Protein AF-A0A226MHJ6-F1 (afdb_monomer_lite)

Organism: Callipepla squamata (NCBI:txid9009)

InterPro domains:
  IPR007797 AF4/FMR2 family [PTHR10528] (10-175)
  IPR043640 AF4/FMR2, C-terminal homology domain [PF18876] (10-175)

Foldseek 3Di:
DCPVLVVLVVLLVLLLVLLVLLLVLVVLLVVCVVVLVVLVVVLVVVVVVLVVVLPDPDPDPDDDDDDDDDDDDDDDDDDDDDDDDPPPDPPPPPDSDRDDPPVNVVSVVSSCVSVVSNVSSVVSNVVSVVSCVVVVVLVVVLCVVLNDDDSPPDDVVSSVVSSVVSVVVSVVVVD

Radius of gyration: 32.66 Å; chains: 1; bounding box: 92×48×74 Å

Secondary structure (DSSP, 8-state):
-HHHHHHHHHHHHHHHHHHHHHHHHHHHHHHHHHHHHHHHHHHHHHHHHHHHHHS----------------------------------------------HHHHHHHHHHHHHHHHHHHHHHHHHHHHHHHHHTHHHHHHHHHHH----TTT--HHHHHHHHHHHHHHHHHHT-

Structure (mmCIF, N/CA/C/O backbone):
data_AF-A0A226MHJ6-F1
#
_entry.id   AF-A0A226MHJ6-F1
#
loop_
_atom_site.group_PDB
_atom_site.id
_atom_site.type_symbol
_atom_site.label_atom_id
_atom_site.label_alt_id
_atom_site.label_comp_id
_atom_site.label_asym_id
_atom_site.label_entity_id
_atom_site.label_seq_id
_atom_site.pdbx_PDB_ins_code
_atom_site.Cartn_x
_atom_site.Cartn_y
_atom_site.Cartn_z
_atom_site.occupancy
_atom_site.B_iso_or_equiv
_atom_site.auth_seq_id
_atom_site.auth_comp_id
_atom_site.auth_asym_id
_atom_site.auth_atom_id
_atom_site.pdbx_PDB_model_num
ATOM 1 N N . MET A 1 1 ? -18.682 16.551 24.717 1.00 47.00 1 MET A N 1
ATOM 2 C CA . MET A 1 1 ? -18.215 15.198 24.341 1.00 47.00 1 MET A CA 1
ATOM 3 C C . MET A 1 1 ? -18.204 14.928 22.821 1.00 47.00 1 MET A C 1
ATOM 5 O O . MET A 1 1 ? -17.715 13.886 22.433 1.00 47.00 1 MET A O 1
ATOM 9 N N . ASN A 1 2 ? -18.612 15.858 21.935 1.00 52.06 2 ASN A N 1
ATOM 10 C CA . ASN A 1 2 ? -18.753 15.580 20.485 1.00 52.06 2 ASN A CA 1
ATOM 11 C C . ASN A 1 2 ? -17.492 15.758 19.605 1.00 52.06 2 ASN A C 1
ATOM 13 O O . ASN A 1 2 ? -17.498 15.369 18.437 1.00 52.06 2 ASN A O 1
ATOM 17 N N . TRP A 1 3 ? -16.406 16.337 20.125 1.00 50.94 3 TRP A N 1
ATOM 18 C CA . TRP A 1 3 ? -15.202 16.614 19.322 1.00 50.94 3 TRP A CA 1
ATOM 19 C C . TRP A 1 3 ? -14.410 15.346 18.976 1.00 50.94 3 TRP A C 1
ATOM 21 O O . TRP A 1 3 ? -13.927 15.210 17.855 1.00 50.94 3 TRP A O 1
ATOM 31 N N . THR A 1 4 ? -14.341 14.388 19.901 1.00 61.69 4 THR A N 1
ATOM 32 C CA . THR A 1 4 ? -13.676 13.091 19.698 1.00 61.69 4 THR A CA 1
ATOM 33 C C . THR A 1 4 ? -14.435 12.220 18.703 1.00 61.69 4 THR A C 1
ATOM 35 O O . THR A 1 4 ? -13.833 11.646 17.804 1.00 61.69 4 THR A O 1
ATOM 38 N N . LEU A 1 5 ? -15.766 12.199 18.787 1.00 66.56 5 LEU A N 1
ATOM 39 C CA . LEU A 1 5 ? -16.617 11.426 17.887 1.00 66.56 5 LEU A CA 1
ATOM 40 C C . LEU A 1 5 ? -16.479 11.887 16.428 1.00 66.56 5 LEU A C 1
ATOM 42 O O . LEU A 1 5 ? -16.282 11.080 15.520 1.00 66.56 5 LEU A O 1
ATOM 46 N N . THR A 1 6 ? -16.525 13.204 16.211 1.00 71.12 6 THR A N 1
ATOM 47 C CA . THR A 1 6 ? -16.348 13.789 14.877 1.00 71.12 6 THR A CA 1
ATOM 48 C C . THR A 1 6 ? -14.940 13.495 14.342 1.00 71.12 6 THR A C 1
ATOM 50 O O . THR A 1 6 ? -14.795 13.098 13.188 1.00 71.12 6 THR A O 1
ATOM 53 N N . GLY A 1 7 ? -13.913 13.595 15.196 1.00 75.56 7 GLY A N 1
ATOM 54 C CA . GLY A 1 7 ? -12.531 13.232 14.861 1.00 75.56 7 GLY A CA 1
ATOM 55 C C . GLY A 1 7 ? -12.369 11.762 14.458 1.00 75.56 7 GLY A C 1
ATOM 56 O O . GLY A 1 7 ? -11.726 11.471 13.451 1.00 75.56 7 GLY A O 1
ATOM 57 N N . ASN A 1 8 ? -13.027 10.843 15.166 1.00 74.12 8 ASN A N 1
ATOM 58 C CA . ASN A 1 8 ? -12.953 9.408 14.885 1.00 74.12 8 ASN A CA 1
ATOM 59 C C . ASN A 1 8 ? -13.635 9.045 13.560 1.00 74.12 8 ASN A C 1
ATOM 61 O O . ASN A 1 8 ? -13.122 8.219 12.804 1.00 74.12 8 ASN A O 1
ATOM 65 N N . VAL A 1 9 ? -14.745 9.710 13.218 1.00 79.81 9 VAL A N 1
ATOM 66 C CA . VAL A 1 9 ? -15.396 9.543 11.907 1.00 79.81 9 VAL A CA 1
ATOM 67 C C . VAL A 1 9 ? -14.468 9.978 10.771 1.00 79.81 9 VAL A C 1
ATOM 69 O O . VAL A 1 9 ? -14.295 9.235 9.801 1.00 79.81 9 VAL A O 1
ATOM 72 N N . PHE A 1 10 ? -13.824 11.143 10.895 1.00 84.88 10 PHE A N 1
ATOM 73 C CA . PHE A 1 10 ? -12.848 11.605 9.905 1.00 84.88 10 PHE A CA 1
ATOM 74 C C . PHE A 1 10 ? -11.628 10.682 9.816 1.00 84.88 10 PHE A C 1
ATOM 76 O O . PHE A 1 10 ? -11.166 10.408 8.706 1.00 84.88 10 PHE A O 1
ATOM 83 N N . ALA A 1 11 ? -11.143 10.155 10.943 1.00 83.81 11 ALA A N 1
ATOM 84 C CA . ALA A 1 11 ? -10.013 9.231 10.975 1.00 83.81 11 ALA A CA 1
ATOM 85 C C . ALA A 1 11 ? -10.333 7.915 10.253 1.00 83.81 11 ALA A C 1
ATOM 87 O O . ALA A 1 11 ? -9.545 7.471 9.422 1.00 83.81 11 ALA A O 1
ATOM 88 N N . VAL A 1 12 ? -11.510 7.319 10.481 1.00 83.00 12 VAL A N 1
ATOM 89 C CA . VAL A 1 12 ? -11.916 6.080 9.793 1.00 83.00 12 VAL A CA 1
ATOM 90 C C . VAL A 1 12 ? -12.063 6.296 8.291 1.00 83.00 12 VAL A C 1
ATOM 92 O O . VAL A 1 12 ? -11.551 5.499 7.506 1.00 83.00 12 VAL A O 1
ATOM 95 N N . LEU A 1 13 ? -12.715 7.383 7.868 1.00 85.31 13 LEU A N 1
ATOM 96 C CA . LEU A 1 13 ? -12.855 7.701 6.443 1.00 85.31 13 LEU A CA 1
ATOM 97 C C . LEU A 1 13 ? -11.496 7.948 5.776 1.00 85.31 13 LEU A C 1
ATOM 99 O O . LEU A 1 13 ? -11.241 7.429 4.687 1.00 85.31 13 LEU A O 1
ATOM 103 N N . SER A 1 14 ? -10.612 8.692 6.442 1.00 88.88 14 SER A N 1
ATOM 104 C CA . SER A 1 14 ? -9.266 8.983 5.941 1.00 88.88 14 SER A CA 1
ATOM 105 C C . SER A 1 14 ? -8.418 7.717 5.859 1.00 88.88 14 SER A C 1
ATOM 107 O O . SER A 1 14 ? -7.835 7.451 4.810 1.00 88.88 14 SER A O 1
ATOM 109 N N . LEU A 1 15 ? -8.424 6.880 6.904 1.00 87.06 15 LEU A N 1
ATOM 110 C CA . LEU A 1 15 ? -7.710 5.604 6.919 1.00 87.06 15 LEU A CA 1
ATOM 111 C C . LEU A 1 15 ? -8.149 4.738 5.741 1.00 87.06 15 LEU A C 1
ATOM 113 O O . LEU A 1 15 ? -7.321 4.229 4.991 1.00 87.06 15 LEU A O 1
ATOM 117 N N . VAL A 1 16 ? -9.456 4.587 5.551 1.00 84.56 16 VAL A N 1
ATOM 118 C CA . VAL A 1 16 ? -10.006 3.748 4.486 1.00 84.56 16 VAL A CA 1
ATOM 119 C C . VAL A 1 16 ? -9.657 4.290 3.109 1.00 84.56 16 VAL A C 1
ATOM 121 O O . VAL A 1 16 ? -9.297 3.508 2.230 1.00 84.56 16 VAL A O 1
ATOM 124 N N . SER A 1 17 ? -9.723 5.608 2.912 1.00 88.44 17 SER A N 1
ATOM 125 C CA . SER A 1 17 ? -9.307 6.242 1.660 1.00 88.44 17 SER A CA 1
ATOM 126 C C . SER A 1 17 ? -7.835 5.953 1.353 1.00 88.44 17 SER A C 1
ATOM 128 O O . SER A 1 17 ? -7.519 5.464 0.266 1.00 88.44 17 SER A O 1
ATOM 130 N N . LEU A 1 18 ? -6.948 6.138 2.338 1.00 90.19 18 LEU A N 1
ATOM 131 C CA . LEU A 1 18 ? -5.517 5.865 2.197 1.00 90.19 18 LEU A CA 1
ATOM 132 C C . LEU A 1 18 ? -5.259 4.378 1.901 1.00 90.19 18 LEU A C 1
ATOM 134 O O . LEU A 1 18 ? -4.571 4.037 0.939 1.00 90.19 18 LEU A O 1
ATOM 138 N N . ARG A 1 19 ? -5.877 3.459 2.653 1.00 86.00 19 ARG A N 1
ATOM 139 C CA . ARG A 1 19 ? -5.749 2.010 2.410 1.00 86.00 19 ARG A CA 1
ATOM 140 C C . ARG A 1 19 ? -6.283 1.619 1.023 1.00 86.00 19 ARG A C 1
ATOM 142 O O . ARG A 1 19 ? -5.649 0.813 0.342 1.00 86.00 19 ARG A O 1
ATOM 149 N N . CYS A 1 20 ? -7.392 2.210 0.566 1.00 86.06 20 CYS A N 1
ATOM 150 C CA . CYS A 1 20 ? -7.929 2.015 -0.787 1.00 86.06 20 CYS A CA 1
ATOM 151 C C . CYS A 1 20 ? -6.921 2.457 -1.853 1.00 86.06 20 CYS A C 1
ATOM 153 O O . CYS A 1 20 ? -6.586 1.678 -2.746 1.00 86.06 20 CYS A O 1
ATOM 155 N N . GLN A 1 21 ? -6.426 3.693 -1.754 1.00 89.69 21 GLN A N 1
ATOM 156 C CA . GLN A 1 21 ? -5.464 4.259 -2.700 1.00 89.69 21 GLN A CA 1
ATOM 157 C C . GLN A 1 21 ? -4.185 3.420 -2.760 1.00 89.69 21 GLN A C 1
ATOM 159 O O . GLN A 1 21 ? -3.742 3.041 -3.843 1.00 89.69 21 GLN A O 1
ATOM 164 N N . SER A 1 22 ? -3.634 3.061 -1.601 1.00 89.75 22 SER A N 1
ATOM 165 C CA . SER A 1 22 ? -2.432 2.238 -1.489 1.00 89.75 22 SER A CA 1
ATOM 166 C C . SER A 1 22 ? -2.594 0.868 -2.164 1.00 89.75 22 SER A C 1
ATOM 168 O O . SER A 1 22 ? -1.768 0.473 -2.994 1.00 89.75 22 SER A O 1
ATOM 170 N N . LEU A 1 23 ? -3.698 0.160 -1.894 1.00 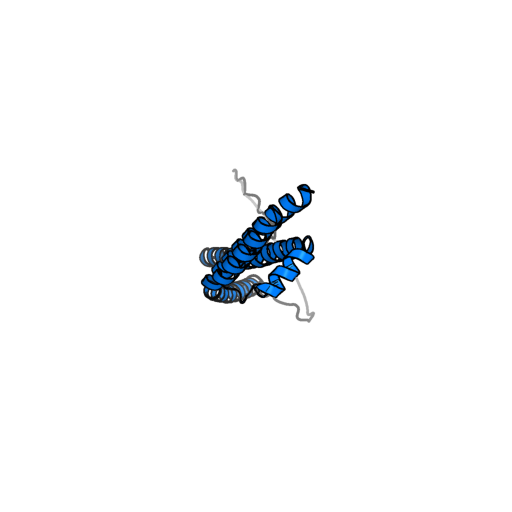86.12 23 LEU A N 1
ATOM 171 C CA . LEU A 1 23 ? -3.969 -1.130 -2.530 1.00 86.12 23 LEU A CA 1
ATOM 172 C C . LEU A 1 23 ? -4.178 -0.996 -4.043 1.00 86.12 23 LEU A C 1
ATOM 174 O O . LEU A 1 23 ? -3.712 -1.856 -4.790 1.00 86.12 23 LEU A O 1
ATOM 178 N N . LEU A 1 24 ? -4.833 0.069 -4.516 1.00 87.88 24 LEU A N 1
ATOM 179 C CA . LEU A 1 24 ? -5.000 0.328 -5.949 1.00 87.88 24 LEU A CA 1
ATOM 180 C C . LEU A 1 24 ? -3.649 0.526 -6.643 1.00 87.88 24 LEU A C 1
ATOM 182 O O . LEU A 1 24 ? -3.386 -0.129 -7.655 1.00 87.88 24 LEU A O 1
ATOM 186 N N . TYR A 1 25 ? -2.765 1.348 -6.073 1.00 88.00 25 TYR A N 1
ATOM 187 C CA . TYR A 1 25 ? -1.411 1.545 -6.594 1.00 88.00 25 TYR A CA 1
ATOM 188 C C . TYR A 1 25 ? -0.592 0.249 -6.583 1.00 88.00 25 TYR A C 1
ATOM 190 O O . TYR A 1 25 ? 0.088 -0.066 -7.565 1.00 88.00 25 TYR A O 1
ATOM 198 N N . LEU A 1 26 ? -0.720 -0.569 -5.535 1.00 86.44 26 LEU A N 1
ATOM 199 C CA . LEU A 1 26 ? -0.068 -1.876 -5.478 1.00 86.44 26 LEU A CA 1
ATOM 200 C C . LEU A 1 26 ? -0.590 -2.827 -6.568 1.00 86.44 26 LEU A C 1
ATOM 202 O O . LEU A 1 26 ? 0.187 -3.582 -7.156 1.00 86.44 26 LEU A O 1
ATOM 206 N N . ARG A 1 27 ? -1.895 -2.808 -6.867 1.00 86.19 27 ARG A N 1
ATOM 207 C CA . ARG A 1 27 ? -2.491 -3.623 -7.942 1.00 86.19 27 ARG A CA 1
ATOM 208 C C . ARG A 1 27 ? -2.051 -3.136 -9.322 1.00 86.19 27 ARG A C 1
ATOM 210 O O . ARG A 1 27 ? -1.664 -3.966 -10.143 1.00 86.19 27 ARG A O 1
ATOM 217 N N . LEU A 1 28 ? -2.019 -1.822 -9.547 1.00 86.62 28 LEU A N 1
ATOM 218 C CA . LEU A 1 28 ? -1.450 -1.195 -10.748 1.00 86.62 28 LEU A CA 1
ATOM 219 C C . LEU A 1 28 ? 0.002 -1.631 -10.973 1.00 86.62 28 LEU A C 1
ATOM 221 O O . LEU A 1 28 ? 0.364 -2.037 -12.081 1.00 86.62 28 LEU A O 1
ATOM 225 N N . PHE A 1 29 ? 0.813 -1.625 -9.912 1.00 87.06 29 PHE A N 1
ATOM 226 C CA . PHE A 1 29 ? 2.174 -2.145 -9.955 1.00 87.06 29 PHE A CA 1
ATOM 227 C C . PHE A 1 29 ? 2.199 -3.637 -10.302 1.00 87.06 29 PHE A C 1
ATOM 229 O O . PHE A 1 29 ? 2.891 -4.024 -11.239 1.00 87.06 29 PHE A O 1
ATOM 236 N N . LYS A 1 30 ? 1.425 -4.485 -9.607 1.00 85.12 30 LYS A N 1
ATOM 237 C CA . LYS A 1 30 ? 1.392 -5.941 -9.848 1.00 85.12 30 LYS A CA 1
ATOM 238 C C . LYS A 1 30 ? 1.027 -6.293 -11.296 1.00 85.12 30 LYS A C 1
ATOM 240 O O . LYS A 1 30 ? 1.642 -7.199 -11.848 1.00 85.12 30 LYS A O 1
ATOM 245 N N . LEU A 1 31 ? 0.103 -5.557 -11.920 1.00 87.69 31 LEU A N 1
ATOM 246 C CA . LEU A 1 31 ? -0.284 -5.751 -13.325 1.00 87.69 31 LEU A CA 1
ATOM 247 C C . LEU A 1 31 ? 0.855 -5.440 -14.307 1.00 87.69 31 LEU A C 1
ATOM 249 O O . LEU A 1 31 ? 1.008 -6.127 -15.312 1.00 87.69 31 LEU A O 1
ATOM 253 N N . LYS A 1 32 ? 1.668 -4.414 -14.025 1.00 86.31 32 LYS A N 1
ATOM 254 C CA . LYS A 1 32 ? 2.764 -3.983 -14.912 1.00 86.31 32 LYS A CA 1
ATOM 255 C C . LYS A 1 32 ? 4.150 -4.487 -14.488 1.00 86.31 32 LYS A C 1
ATOM 257 O O . LYS A 1 32 ? 5.118 -4.281 -15.223 1.00 86.31 32 LYS A O 1
ATOM 262 N N . LYS A 1 33 ? 4.258 -5.176 -13.347 1.00 87.19 33 LYS A N 1
ATOM 263 C CA . LYS A 1 33 ? 5.519 -5.641 -12.743 1.00 87.19 33 LYS A CA 1
ATOM 264 C C . LYS A 1 33 ? 6.354 -6.474 -13.708 1.00 87.19 33 LYS A C 1
ATOM 266 O O . LYS A 1 33 ? 7.560 -6.270 -13.801 1.00 87.19 33 LYS A O 1
ATOM 271 N N . GLU A 1 34 ? 5.733 -7.404 -14.431 1.00 85.69 34 GLU A N 1
ATOM 272 C CA . GLU A 1 34 ? 6.471 -8.287 -15.340 1.00 85.69 34 GLU A CA 1
ATOM 273 C C . GLU A 1 34 ? 7.105 -7.510 -16.504 1.00 85.69 34 GLU A C 1
ATOM 275 O O . GLU A 1 34 ? 8.260 -7.744 -16.860 1.00 85.69 34 GLU A O 1
ATOM 280 N N . SER A 1 35 ? 6.385 -6.522 -17.043 1.00 82.56 35 SER A N 1
ATOM 281 C CA . SER A 1 35 ? 6.915 -5.622 -18.074 1.00 82.56 35 SER A CA 1
ATOM 282 C C . SER A 1 35 ? 8.047 -4.751 -17.524 1.00 82.56 35 SER A C 1
ATOM 284 O O . SER A 1 35 ? 9.087 -4.623 -18.163 1.00 82.56 35 SER A O 1
ATOM 286 N N . ALA A 1 36 ? 7.897 -4.221 -16.305 1.00 84.06 36 ALA A N 1
ATOM 287 C CA . ALA A 1 36 ? 8.943 -3.439 -15.648 1.00 84.06 36 ALA A CA 1
ATOM 288 C C . ALA A 1 36 ? 10.222 -4.253 -15.389 1.00 84.06 36 ALA A C 1
ATOM 290 O O . ALA A 1 36 ? 11.316 -3.728 -15.572 1.00 84.06 36 ALA A O 1
ATOM 291 N N . LEU A 1 37 ? 10.117 -5.539 -15.034 1.00 87.38 37 LEU A N 1
ATOM 292 C CA . LEU A 1 37 ? 11.286 -6.415 -14.879 1.00 87.38 37 LEU A CA 1
ATOM 293 C C . LEU A 1 37 ? 12.019 -6.649 -16.206 1.00 87.38 37 LEU A C 1
ATOM 295 O O . LEU A 1 37 ? 13.250 -6.673 -16.225 1.00 87.38 37 LEU A O 1
ATOM 299 N N . LYS A 1 38 ? 11.284 -6.792 -17.316 1.00 87.12 38 LYS A N 1
ATOM 300 C CA . LYS A 1 38 ? 11.877 -6.888 -18.661 1.00 87.12 38 LYS A CA 1
ATOM 301 C C . LYS A 1 38 ? 12.602 -5.589 -19.020 1.00 87.12 38 LYS A C 1
ATOM 303 O O . LYS A 1 38 ? 13.768 -5.640 -19.398 1.00 87.12 38 LYS A O 1
ATOM 308 N N . TYR A 1 39 ? 11.965 -4.436 -18.796 1.00 84.81 39 TYR A N 1
ATOM 309 C CA . TYR A 1 39 ? 12.595 -3.131 -19.016 1.00 84.81 39 TYR A CA 1
ATOM 310 C C . TYR A 1 39 ? 13.825 -2.923 -18.138 1.00 84.81 39 TYR A C 1
ATOM 312 O O . TYR A 1 39 ? 14.840 -2.479 -18.651 1.00 84.81 39 TYR A O 1
ATOM 320 N N . SER A 1 40 ? 13.785 -3.298 -16.857 1.00 85.50 40 SER A N 1
ATOM 321 C CA . SER A 1 40 ? 14.940 -3.209 -15.958 1.00 85.50 40 SER A CA 1
ATOM 322 C C . SER A 1 40 ? 16.150 -3.959 -16.513 1.00 85.50 40 SER A C 1
ATOM 324 O O . SER A 1 40 ? 17.216 -3.363 -16.631 1.00 85.50 40 SER A O 1
ATOM 326 N N . LYS A 1 41 ? 15.983 -5.223 -16.929 1.00 87.44 41 LYS A N 1
ATOM 327 C CA . LYS A 1 41 ? 17.079 -6.024 -17.500 1.00 87.44 41 LYS A CA 1
ATOM 328 C C . LYS A 1 41 ? 17.676 -5.364 -18.741 1.00 87.44 41 LYS A C 1
ATOM 330 O O . LYS A 1 41 ? 18.886 -5.166 -18.804 1.00 87.44 41 LYS A O 1
ATOM 335 N N . THR A 1 42 ? 16.821 -4.972 -19.684 1.00 83.88 42 THR A N 1
ATOM 336 C CA . THR A 1 42 ? 17.236 -4.311 -20.926 1.00 83.88 42 THR A CA 1
ATOM 337 C C . THR A 1 42 ? 17.930 -2.976 -20.641 1.00 83.88 42 THR A C 1
ATOM 339 O O . THR A 1 42 ? 19.009 -2.725 -21.165 1.00 83.88 42 THR A O 1
ATOM 342 N N . LEU A 1 43 ? 17.377 -2.136 -19.763 1.00 85.44 43 LEU A N 1
ATOM 343 C CA . LEU A 1 43 ? 17.969 -0.850 -19.383 1.00 85.44 43 LEU A CA 1
ATOM 344 C C . LEU A 1 43 ? 19.340 -1.021 -18.725 1.00 85.44 43 LEU A C 1
ATOM 346 O O . LEU A 1 43 ? 20.269 -0.303 -19.083 1.00 85.44 43 LEU A O 1
ATOM 350 N N . THR A 1 44 ? 19.491 -1.968 -17.795 1.00 84.12 44 THR A N 1
ATOM 351 C CA . THR A 1 44 ? 20.771 -2.232 -17.122 1.00 84.12 44 THR A CA 1
ATOM 352 C C . THR A 1 44 ? 21.832 -2.730 -18.101 1.00 84.12 44 THR A C 1
ATOM 354 O O . THR A 1 44 ? 22.972 -2.272 -18.045 1.00 84.12 44 THR A O 1
ATOM 357 N N . GLU A 1 45 ? 21.467 -3.626 -19.020 1.00 85.62 45 GLU A N 1
ATOM 358 C CA . GLU A 1 45 ? 22.371 -4.108 -20.066 1.00 85.62 45 GLU A CA 1
ATOM 359 C C . GLU A 1 45 ? 22.789 -2.978 -21.014 1.00 85.62 45 GLU A C 1
ATOM 361 O O . GLU A 1 45 ? 23.981 -2.787 -21.260 1.00 85.62 45 GLU A O 1
ATOM 366 N N . HIS A 1 46 ? 21.835 -2.163 -21.473 1.00 82.12 46 HIS A N 1
ATOM 367 C CA . HIS A 1 46 ? 22.126 -1.011 -22.321 1.00 82.12 46 HIS A CA 1
ATOM 368 C C . HIS A 1 46 ? 23.011 0.020 -21.619 1.00 82.12 46 HIS A C 1
ATOM 370 O O . HIS A 1 46 ? 23.983 0.463 -22.216 1.00 82.12 46 HIS A O 1
ATOM 376 N N . LEU A 1 47 ? 22.734 0.373 -20.361 1.00 81.44 47 LEU A N 1
ATOM 377 C CA . LEU A 1 47 ? 23.558 1.315 -19.597 1.00 81.44 47 LEU A CA 1
ATOM 378 C C . LEU A 1 47 ? 24.984 0.790 -19.395 1.00 81.44 47 LEU A C 1
ATOM 380 O O . LEU A 1 47 ? 25.936 1.547 -19.568 1.00 81.44 47 LEU A O 1
ATOM 384 N N . LYS A 1 48 ? 25.147 -0.503 -19.089 1.00 81.38 48 LYS A N 1
ATOM 385 C CA . LYS A 1 48 ? 26.464 -1.137 -18.944 1.00 81.38 48 LYS A CA 1
ATOM 386 C C . LYS A 1 48 ? 27.239 -1.135 -20.265 1.00 81.38 48 LYS A C 1
ATOM 388 O O . LYS A 1 48 ? 28.411 -0.768 -20.287 1.00 81.38 48 LYS A O 1
ATOM 393 N N . ASN A 1 49 ? 26.581 -1.496 -21.364 1.00 77.50 49 ASN A N 1
ATOM 394 C CA . ASN A 1 49 ? 27.193 -1.514 -22.692 1.00 77.50 49 ASN A CA 1
ATOM 395 C C . ASN A 1 49 ? 27.531 -0.096 -23.171 1.00 77.50 49 ASN A C 1
ATOM 397 O O . ASN A 1 49 ? 28.625 0.127 -23.680 1.00 77.50 49 ASN A O 1
ATOM 401 N N . SER A 1 50 ? 26.645 0.879 -22.951 1.00 71.19 50 SER A N 1
ATOM 402 C CA . SER A 1 50 ? 26.898 2.289 -23.253 1.00 71.19 50 SER A CA 1
ATOM 403 C C . SER A 1 50 ? 28.049 2.850 -22.425 1.00 71.19 50 SER A C 1
ATOM 405 O O . SER A 1 50 ? 28.898 3.522 -22.994 1.00 71.19 50 SER A O 1
ATOM 407 N N . TYR A 1 51 ? 28.135 2.556 -21.125 1.00 65.69 51 TYR A N 1
ATOM 408 C CA . TYR A 1 51 ? 29.250 2.999 -20.278 1.00 65.69 51 TYR A CA 1
ATOM 409 C C . TYR A 1 51 ? 30.596 2.435 -20.759 1.00 65.69 51 TYR A C 1
ATOM 411 O O . TYR A 1 51 ? 31.544 3.192 -20.954 1.00 65.69 51 TYR A O 1
ATOM 419 N N . ASN A 1 52 ? 30.650 1.131 -21.049 1.00 66.38 52 ASN A N 1
ATOM 420 C CA . ASN A 1 52 ? 31.858 0.470 -21.551 1.00 66.38 52 ASN A CA 1
ATOM 421 C C . ASN A 1 52 ? 32.273 0.951 -22.951 1.00 66.38 52 ASN A C 1
ATOM 423 O O . ASN A 1 52 ? 33.457 0.972 -23.251 1.00 66.38 52 ASN A O 1
ATOM 427 N N . ASN A 1 53 ? 31.314 1.332 -23.802 1.00 58.69 53 ASN A N 1
ATOM 428 C CA . ASN A 1 53 ? 31.582 1.810 -25.163 1.00 58.69 53 ASN A CA 1
ATOM 429 C C . ASN A 1 53 ? 31.828 3.332 -25.231 1.00 58.69 53 ASN A C 1
ATOM 431 O O . ASN A 1 53 ? 32.372 3.822 -26.214 1.00 58.69 53 ASN A O 1
ATOM 435 N N . SER A 1 54 ? 31.421 4.089 -24.201 1.00 57.34 54 SER A N 1
ATOM 436 C CA . SER A 1 54 ? 31.674 5.538 -24.088 1.00 57.34 54 SER A CA 1
ATOM 437 C C . SER A 1 54 ? 33.024 5.849 -23.443 1.00 57.34 54 SER A C 1
ATOM 439 O O . SER A 1 54 ? 33.552 6.945 -23.622 1.00 57.34 54 SER A O 1
ATOM 441 N N . GLN A 1 55 ? 33.603 4.899 -22.703 1.00 54.41 55 GLN A N 1
ATOM 442 C CA . GLN A 1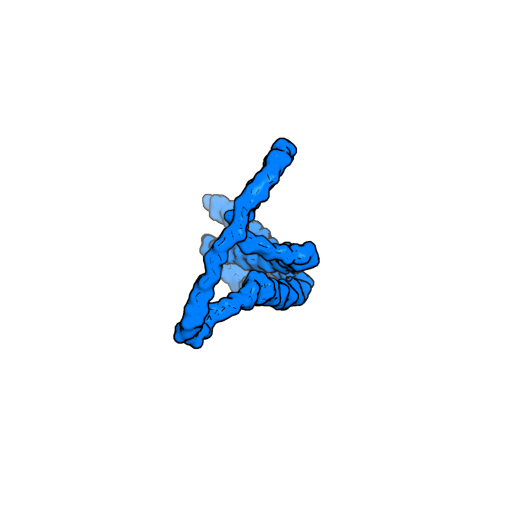 55 ? 35.027 4.935 -22.401 1.00 54.41 55 GLN A CA 1
ATOM 443 C C . GLN A 1 55 ? 35.785 4.443 -23.633 1.00 54.41 55 GLN A C 1
ATOM 445 O O . GLN A 1 55 ? 35.817 3.248 -23.918 1.00 54.41 55 GLN A O 1
ATOM 450 N N . ALA A 1 56 ? 36.407 5.363 -24.372 1.00 47.97 56 ALA A N 1
ATOM 451 C CA . ALA A 1 56 ? 37.446 4.969 -25.316 1.00 47.97 56 ALA A CA 1
ATOM 452 C C . ALA A 1 56 ? 38.481 4.112 -24.557 1.00 47.97 56 ALA A C 1
ATOM 454 O O . ALA A 1 56 ? 38.845 4.486 -23.437 1.00 47.97 56 ALA A O 1
ATOM 455 N N . PRO A 1 57 ? 38.954 2.977 -25.104 1.00 46.09 57 PRO A N 1
ATOM 456 C CA . PRO A 1 57 ? 40.033 2.232 -24.474 1.00 46.09 57 PRO A CA 1
ATOM 457 C C . PRO A 1 57 ? 41.252 3.155 -24.428 1.00 46.09 57 PRO A C 1
ATOM 459 O O . PRO A 1 57 ? 41.859 3.419 -25.462 1.00 46.09 57 PRO A O 1
ATOM 462 N N . SER A 1 58 ? 41.573 3.705 -23.254 1.00 47.66 58 SER A N 1
ATOM 463 C CA . SER A 1 58 ? 42.760 4.543 -23.085 1.00 47.66 58 SER A CA 1
ATOM 464 C C . SER A 1 58 ? 43.996 3.703 -23.417 1.00 47.66 58 SER A C 1
ATOM 466 O O . SER A 1 58 ? 44.260 2.718 -22.719 1.00 47.66 58 SER A O 1
ATOM 468 N N . PRO A 1 59 ? 44.766 4.049 -24.463 1.00 45.28 59 PRO A N 1
ATOM 469 C CA . PRO A 1 59 ? 45.989 3.341 -24.768 1.00 45.28 59 PRO A CA 1
ATOM 470 C C . PRO A 1 59 ? 47.087 3.824 -23.815 1.00 45.28 59 PRO A C 1
ATOM 472 O O . PRO A 1 59 ? 47.442 4.997 -23.803 1.00 45.28 59 PRO A O 1
ATOM 475 N N . GLY A 1 60 ? 47.654 2.892 -23.050 1.00 44.34 60 GLY A N 1
ATOM 476 C CA . GLY A 1 60 ? 49.021 3.018 -22.546 1.00 44.34 60 GLY A CA 1
ATOM 477 C C . GLY A 1 60 ? 49.195 3.651 -21.166 1.00 44.34 60 GLY A C 1
ATOM 478 O O . GLY A 1 60 ? 49.690 4.763 -21.046 1.00 44.34 60 GLY A O 1
ATOM 479 N N . MET A 1 61 ? 48.965 2.862 -20.115 1.00 44.69 61 MET A N 1
ATOM 480 C CA . MET A 1 61 ? 49.741 2.971 -18.870 1.00 44.69 61 MET A CA 1
ATOM 481 C C . MET A 1 61 ? 50.512 1.654 -18.683 1.00 44.69 61 MET A C 1
ATOM 483 O O . MET A 1 61 ? 50.224 0.839 -17.814 1.00 44.69 61 MET A O 1
ATOM 487 N N . GLY A 1 62 ? 51.446 1.399 -19.601 1.00 41.53 62 GLY A N 1
ATOM 488 C CA . GLY A 1 62 ? 52.337 0.241 -19.597 1.00 41.53 62 GLY A CA 1
ATOM 489 C C . GLY A 1 62 ? 53.778 0.718 -19.740 1.00 41.53 62 GLY A C 1
ATOM 490 O O . GLY A 1 62 ? 54.169 1.245 -20.773 1.00 41.53 62 GLY A O 1
ATOM 491 N N . SER A 1 63 ? 54.527 0.583 -18.657 1.00 43.22 63 SER A N 1
ATOM 492 C CA . SER A 1 63 ? 55.941 0.898 -18.449 1.00 43.22 63 SER A CA 1
ATOM 493 C C . SER A 1 63 ? 56.908 0.573 -19.607 1.00 43.22 63 SER A C 1
ATOM 495 O O . SER A 1 63 ? 57.001 -0.580 -20.022 1.00 43.22 63 SER A O 1
ATOM 497 N N . LYS A 1 64 ? 57.725 1.564 -20.029 1.00 37.16 64 LYS A N 1
ATOM 498 C CA . LYS A 1 64 ? 59.204 1.490 -20.231 1.00 37.16 64 LYS A CA 1
ATOM 499 C C . LYS A 1 64 ? 59.780 2.764 -20.906 1.00 37.16 64 LYS A C 1
ATOM 501 O O . LYS A 1 64 ? 59.174 3.246 -21.858 1.00 37.16 64 LYS A O 1
ATOM 506 N N . PRO A 1 65 ? 60.952 3.289 -20.478 1.00 44.31 65 PRO A N 1
ATOM 507 C CA . PRO A 1 65 ? 61.607 4.446 -21.095 1.00 44.31 65 PRO A CA 1
ATOM 508 C C . PRO A 1 65 ? 62.707 4.008 -22.078 1.00 44.31 65 PRO A C 1
ATOM 510 O O . PRO A 1 65 ? 63.670 3.384 -21.647 1.00 44.31 65 PRO A O 1
ATOM 513 N N . VAL A 1 66 ? 62.620 4.356 -23.368 1.00 36.25 66 VAL A N 1
ATOM 514 C CA . VAL A 1 66 ? 63.766 4.297 -24.305 1.00 36.25 66 VAL A CA 1
ATOM 515 C C . VAL A 1 66 ? 63.631 5.379 -25.393 1.00 36.25 66 VAL A C 1
ATOM 517 O O . VAL A 1 66 ? 62.768 5.287 -26.254 1.00 36.25 66 VAL A O 1
ATOM 520 N N . GLY A 1 67 ? 64.515 6.383 -25.331 1.00 34.66 67 GLY A N 1
ATOM 521 C CA . GLY A 1 67 ? 65.300 6.909 -26.463 1.00 34.66 67 GLY A CA 1
ATOM 522 C C . GLY A 1 67 ? 64.638 7.678 -27.623 1.00 34.66 67 GLY A C 1
ATOM 523 O O . GLY A 1 67 ? 64.335 7.058 -28.627 1.00 34.66 67 GLY A O 1
ATOM 524 N N . MET A 1 68 ? 64.655 9.024 -27.523 1.00 39.16 68 MET A N 1
ATOM 525 C CA . MET A 1 68 ? 65.139 10.019 -28.530 1.00 39.16 68 MET A CA 1
ATOM 526 C C . MET A 1 68 ? 64.501 10.103 -29.956 1.00 39.16 68 MET A C 1
ATOM 528 O O . MET A 1 68 ? 63.933 9.130 -30.430 1.00 39.16 68 MET A O 1
ATOM 532 N N . PRO A 1 69 ? 64.775 11.151 -30.779 1.00 43.16 69 PRO A N 1
ATOM 533 C CA . PRO A 1 69 ? 64.640 12.616 -30.641 1.00 43.16 69 PRO A CA 1
ATOM 534 C C . PRO A 1 69 ? 63.581 13.218 -31.609 1.00 43.16 69 PRO A C 1
ATOM 536 O O . PRO A 1 69 ? 63.150 12.593 -32.574 1.00 43.16 69 PRO A O 1
ATOM 539 N N . SER A 1 70 ? 63.225 14.490 -31.408 1.00 43.44 70 SER A N 1
ATOM 540 C CA . SER A 1 70 ? 62.509 15.342 -32.378 1.00 43.44 70 SER A CA 1
ATOM 541 C C . SER A 1 70 ? 63.227 15.473 -33.735 1.00 43.44 70 SER A C 1
ATOM 543 O O . SER A 1 70 ? 64.456 15.393 -33.777 1.00 43.44 70 SER A O 1
ATOM 545 N N . PRO A 1 71 ? 62.515 15.891 -34.801 1.00 40.78 71 PRO A N 1
ATOM 546 C CA . PRO A 1 71 ? 63.125 16.726 -35.826 1.00 40.78 71 PRO A CA 1
ATOM 547 C C . PRO A 1 71 ? 62.413 18.079 -35.983 1.00 40.78 71 PRO A C 1
ATOM 549 O O . PRO A 1 71 ? 61.211 18.239 -35.789 1.00 40.78 71 PRO A O 1
ATOM 552 N N . VAL A 1 72 ? 63.244 19.059 -36.305 1.00 38.66 72 VAL A N 1
ATOM 553 C CA . VAL A 1 72 ? 63.006 20.495 -36.446 1.00 38.66 72 VAL A CA 1
ATOM 554 C C . VAL A 1 72 ? 62.284 20.873 -37.758 1.00 38.66 72 VAL A C 1
ATOM 556 O O . VAL A 1 72 ? 62.417 20.184 -38.765 1.00 38.66 72 VAL A O 1
ATOM 559 N N . SER A 1 73 ? 61.544 21.992 -37.730 1.00 44.75 73 SER A N 1
ATOM 560 C CA . SER A 1 73 ? 60.874 22.720 -38.842 1.00 44.75 73 SER A CA 1
ATOM 561 C C . SER A 1 73 ? 61.813 23.044 -40.030 1.00 44.75 73 SER A C 1
ATOM 563 O O . SER A 1 73 ? 63.020 23.071 -39.779 1.00 44.75 73 SER A O 1
ATOM 565 N N . PRO A 1 74 ? 61.360 23.377 -41.282 1.00 44.28 74 PRO A N 1
ATOM 566 C CA . PRO A 1 74 ? 60.828 24.733 -41.626 1.00 44.28 74 PRO A CA 1
ATOM 567 C C . PRO A 1 74 ? 59.984 24.895 -42.943 1.00 44.28 74 PRO A C 1
ATOM 569 O O . PRO A 1 74 ? 60.188 24.162 -43.903 1.00 44.28 74 PRO A O 1
ATOM 572 N N . LYS A 1 75 ? 59.137 25.944 -43.076 1.00 35.94 75 LYS A N 1
ATOM 573 C CA . LYS A 1 75 ? 59.136 26.911 -44.222 1.00 35.94 75 LYS A CA 1
ATOM 574 C C . LYS A 1 75 ? 58.046 27.999 -44.130 1.00 35.94 75 LYS A C 1
ATOM 576 O O . LYS A 1 75 ? 56.961 27.765 -43.616 1.00 35.94 75 LYS A O 1
ATOM 581 N N . LEU A 1 76 ? 58.372 29.175 -44.675 1.00 33.75 76 LEU A N 1
ATOM 582 C CA . LEU A 1 76 ? 57.614 30.435 -44.700 1.00 33.75 76 LEU A CA 1
ATOM 583 C C . LEU A 1 76 ? 56.838 30.678 -46.021 1.00 33.75 76 LEU A C 1
ATOM 585 O O . LEU A 1 76 ? 57.314 30.271 -47.083 1.00 33.75 76 LEU A O 1
ATOM 589 N N . SER A 1 77 ? 55.773 31.501 -45.897 1.00 32.84 77 SER A N 1
ATOM 590 C CA . SER A 1 77 ? 55.181 32.474 -46.865 1.00 32.84 77 SER A CA 1
ATOM 591 C C . SER A 1 77 ? 54.097 32.000 -47.870 1.00 32.84 77 SER A C 1
ATOM 593 O O . SER A 1 77 ? 54.045 30.815 -48.178 1.00 32.84 77 SER A O 1
ATOM 595 N N . PRO A 1 78 ? 53.339 32.911 -48.542 1.00 47.94 78 PRO A N 1
ATOM 596 C CA . PRO A 1 78 ? 52.454 34.000 -48.051 1.00 47.94 78 PRO A CA 1
ATOM 597 C C . PRO A 1 78 ? 51.088 34.059 -48.820 1.00 47.94 78 PRO A C 1
ATOM 599 O O . PRO A 1 78 ? 51.006 33.562 -49.938 1.00 47.94 78 PRO A O 1
ATOM 602 N N . GLY A 1 79 ? 50.033 34.739 -48.323 1.00 30.89 79 GLY A N 1
ATOM 603 C CA . GLY A 1 79 ? 48.931 35.183 -49.218 1.00 30.89 79 GLY A CA 1
ATOM 604 C C . GLY A 1 79 ? 47.496 35.280 -48.669 1.00 30.89 79 GLY A C 1
ATOM 605 O O . GLY A 1 79 ? 46.780 34.293 -48.600 1.00 30.89 79 GLY A O 1
ATOM 606 N N . ASN A 1 80 ? 47.095 36.514 -48.355 1.00 36.81 80 ASN A N 1
ATOM 607 C CA . ASN A 1 80 ? 45.804 37.202 -48.559 1.00 36.81 80 ASN A CA 1
ATOM 608 C C . ASN A 1 80 ? 44.466 36.430 -48.751 1.00 36.81 80 ASN A C 1
ATOM 610 O O . ASN A 1 80 ? 44.253 35.787 -49.774 1.00 36.81 80 ASN A O 1
ATOM 614 N N . SER A 1 81 ? 43.503 36.668 -47.847 1.00 36.62 81 SER A N 1
ATOM 615 C CA . SER A 1 81 ? 42.039 36.886 -48.039 1.00 36.62 81 SER A CA 1
ATOM 616 C C . SER A 1 81 ? 41.370 36.694 -46.662 1.00 36.62 81 SER A C 1
ATOM 618 O O . SER A 1 81 ? 41.659 35.739 -45.961 1.00 36.62 81 SER A O 1
ATOM 620 N N . GLY A 1 82 ? 40.617 37.632 -46.088 1.00 37.56 82 GLY A N 1
ATOM 621 C CA . GLY A 1 82 ? 39.435 38.255 -46.661 1.00 37.56 82 GLY A CA 1
ATOM 622 C C . GLY A 1 82 ? 38.234 37.329 -46.458 1.00 37.56 82 GLY A C 1
ATOM 623 O O . GLY A 1 82 ? 37.955 36.557 -47.362 1.00 37.56 82 GLY A O 1
ATOM 624 N N . ASN A 1 83 ? 37.579 37.411 -45.288 1.00 34.91 83 ASN A N 1
ATOM 625 C CA . ASN A 1 83 ? 36.130 37.266 -45.050 1.00 34.91 83 ASN A CA 1
ATOM 626 C C . ASN A 1 83 ? 35.726 36.533 -43.763 1.00 34.91 83 ASN A C 1
ATOM 628 O O . ASN A 1 83 ? 36.303 35.534 -43.353 1.00 34.91 83 ASN A O 1
ATOM 632 N N . TYR A 1 84 ? 34.673 37.109 -43.180 1.00 46.25 84 TYR A N 1
ATOM 633 C CA . TYR A 1 84 ? 33.732 36.599 -42.194 1.00 46.25 84 TYR A CA 1
ATOM 634 C C . TYR A 1 84 ? 33.731 35.077 -41.973 1.00 46.25 84 TYR A C 1
ATOM 636 O O . TYR A 1 84 ? 33.473 34.278 -42.863 1.00 46.25 84 TYR A O 1
ATOM 644 N N . SER A 1 85 ? 33.844 34.689 -40.711 1.00 36.88 85 SER A N 1
ATOM 645 C CA . SER A 1 85 ? 33.113 33.539 -40.193 1.00 36.88 85 SER A CA 1
ATOM 646 C C . SER A 1 85 ? 33.101 33.648 -38.680 1.00 36.88 85 SER A C 1
ATOM 648 O O . SER A 1 85 ? 34.116 33.447 -38.016 1.00 36.88 85 SER A O 1
ATOM 650 N N . SER A 1 86 ? 31.931 33.983 -38.141 1.00 43.81 86 SER A 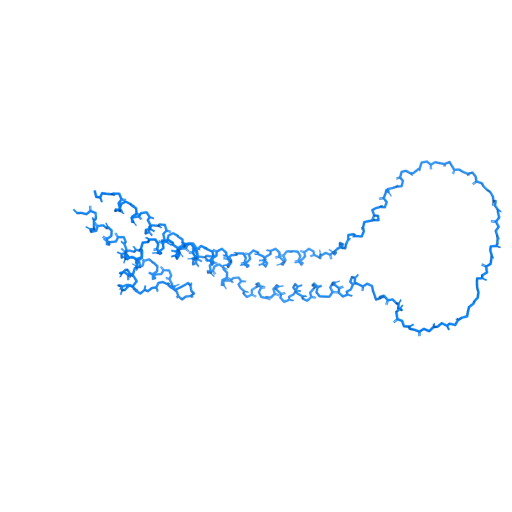N 1
ATOM 651 C CA . SER A 1 86 ? 31.529 33.640 -36.783 1.00 43.81 86 SER A CA 1
ATOM 652 C C . SER A 1 86 ? 31.529 32.114 -36.671 1.00 43.81 86 SER A C 1
ATOM 654 O O . SER A 1 86 ? 30.501 31.459 -36.838 1.00 43.81 86 SER A O 1
ATOM 656 N N . GLY A 1 87 ? 32.722 31.548 -36.487 1.00 36.28 87 GLY A N 1
ATOM 657 C CA . GLY A 1 87 ? 32.917 30.153 -36.145 1.00 36.28 87 GLY A CA 1
ATOM 658 C C . GLY A 1 87 ? 32.319 29.942 -34.769 1.00 36.28 87 GLY A C 1
ATOM 659 O O . GLY A 1 87 ? 32.804 30.501 -33.786 1.00 36.28 87 GLY A O 1
ATOM 660 N N . ALA A 1 88 ? 31.211 29.207 -34.753 1.00 43.03 88 ALA A N 1
ATOM 661 C CA . ALA A 1 88 ? 30.519 28.760 -33.565 1.00 43.03 88 ALA A CA 1
ATOM 662 C C . ALA A 1 88 ? 31.536 28.347 -32.499 1.00 43.03 88 ALA A C 1
ATOM 664 O O . ALA A 1 88 ? 32.429 27.537 -32.755 1.00 43.03 88 ALA A O 1
ATOM 665 N N . ALA A 1 89 ? 31.397 28.940 -31.316 1.00 39.25 89 ALA A N 1
ATOM 666 C CA . ALA A 1 89 ? 32.101 28.501 -30.132 1.00 39.25 89 ALA A CA 1
ATOM 667 C C . ALA A 1 89 ? 31.940 26.982 -30.022 1.00 39.25 89 ALA A C 1
ATOM 669 O O . ALA A 1 89 ? 30.828 26.483 -29.855 1.00 39.25 89 ALA A O 1
ATOM 670 N N . ASN A 1 90 ? 33.054 26.259 -30.128 1.00 44.44 90 ASN A N 1
ATOM 671 C CA . ASN A 1 90 ? 33.156 24.916 -29.591 1.00 44.44 90 ASN A CA 1
ATOM 672 C C . ASN A 1 90 ? 32.695 24.994 -28.132 1.00 44.44 90 ASN A C 1
ATOM 674 O O . ASN A 1 90 ? 33.372 25.655 -27.338 1.00 44.44 90 ASN A O 1
ATOM 678 N N . PRO A 1 91 ? 31.627 24.298 -27.709 1.00 46.66 91 PRO A N 1
ATOM 679 C CA . PRO A 1 91 ? 31.571 23.898 -26.330 1.00 46.66 91 PRO A CA 1
ATOM 680 C C . PRO A 1 91 ? 32.573 22.750 -26.222 1.00 46.66 91 PRO A C 1
ATOM 682 O O . PRO A 1 91 ? 32.233 21.575 -26.334 1.00 46.66 91 PRO A O 1
ATOM 685 N N . SER A 1 92 ? 33.837 23.089 -25.976 1.00 45.47 92 SER A N 1
ATOM 686 C CA . SER A 1 92 ? 34.723 22.253 -25.172 1.00 45.47 92 SER A CA 1
ATOM 687 C C . SER A 1 92 ? 34.150 22.214 -23.752 1.00 45.47 92 SER A C 1
ATOM 689 O O . SER A 1 92 ? 34.688 22.786 -22.812 1.00 45.47 92 SER A O 1
ATOM 691 N N . GLY A 1 93 ? 32.979 21.601 -23.635 1.00 43.25 93 GLY A N 1
ATOM 692 C CA . GLY A 1 93 ? 32.342 21.204 -22.406 1.00 43.25 93 GLY A CA 1
ATOM 693 C C . GLY A 1 93 ? 32.331 19.696 -22.461 1.00 43.25 93 GLY A C 1
ATOM 694 O O . GLY A 1 93 ? 31.544 19.110 -23.199 1.00 43.25 93 GLY A O 1
ATOM 695 N N . SER A 1 94 ? 33.242 19.082 -21.713 1.00 47.62 94 SER A N 1
ATOM 696 C CA . SER A 1 94 ? 33.195 17.669 -21.358 1.00 47.62 94 SER A CA 1
ATOM 697 C C . SER A 1 94 ? 31.927 17.419 -20.532 1.00 47.62 94 SER A C 1
ATOM 699 O O . SER A 1 94 ? 31.956 17.298 -19.313 1.00 47.62 94 SER A O 1
ATOM 701 N N . GLY A 1 95 ? 30.776 17.459 -21.194 1.00 40.34 95 GLY A N 1
ATOM 702 C CA . GLY A 1 95 ? 29.541 16.876 -20.722 1.00 40.34 95 GLY A CA 1
ATOM 703 C C . GLY A 1 95 ? 29.472 15.520 -21.388 1.00 40.34 95 GLY A C 1
ATOM 704 O O . GLY A 1 95 ? 29.318 15.446 -22.605 1.00 40.34 95 GLY A O 1
ATOM 705 N N . SER A 1 96 ? 29.637 14.454 -20.615 1.00 48.91 96 SER A N 1
ATOM 706 C CA . SER A 1 96 ? 29.419 13.077 -21.048 1.00 48.91 96 SER A CA 1
ATOM 707 C C . SER A 1 96 ? 27.950 12.885 -21.453 1.00 48.91 96 SER A C 1
ATOM 709 O O . SER A 1 96 ? 27.134 12.344 -20.712 1.00 48.91 96 SER A O 1
ATOM 711 N N . SER A 1 97 ? 27.585 13.384 -22.632 1.00 50.34 97 SER A N 1
ATOM 712 C CA . SER A 1 97 ? 26.244 13.266 -23.185 1.00 50.34 97 SER A CA 1
ATOM 713 C C . SER A 1 97 ? 26.119 11.900 -23.844 1.00 50.34 97 SER A C 1
ATOM 715 O O . SER A 1 97 ? 26.605 11.668 -24.950 1.00 50.34 97 SER A O 1
ATOM 717 N N . VAL A 1 98 ? 25.508 10.961 -23.126 1.00 57.66 98 VAL A N 1
ATOM 718 C CA . VAL A 1 98 ? 25.207 9.628 -23.650 1.00 57.66 98 VAL A CA 1
ATOM 719 C C . VAL A 1 98 ? 23.997 9.748 -24.574 1.00 57.66 98 VAL A C 1
ATOM 721 O O . VAL A 1 98 ? 22.907 10.116 -24.138 1.00 57.66 98 VAL A O 1
ATOM 724 N N . THR A 1 99 ? 24.160 9.429 -25.858 1.00 61.12 99 THR A N 1
ATOM 725 C CA . THR A 1 99 ? 23.037 9.394 -26.803 1.00 61.12 99 THR A CA 1
ATOM 726 C C . THR A 1 99 ? 22.173 8.163 -26.521 1.00 61.12 99 THR A C 1
ATOM 728 O O . THR A 1 99 ? 22.514 7.044 -26.898 1.00 61.12 99 THR A O 1
ATOM 731 N N . ILE A 1 100 ? 21.055 8.356 -25.818 1.00 65.38 100 ILE A N 1
ATOM 732 C CA . ILE A 1 100 ? 20.111 7.283 -25.484 1.00 65.38 100 ILE A CA 1
ATOM 733 C C . ILE A 1 100 ? 19.103 7.122 -26.638 1.00 65.38 100 ILE A C 1
ATOM 735 O O . ILE A 1 100 ? 18.397 8.081 -26.955 1.00 65.38 100 ILE A O 1
ATOM 739 N N . PRO A 1 101 ? 18.967 5.931 -27.258 1.00 76.75 101 PRO A N 1
ATOM 740 C CA . PRO A 1 101 ? 17.945 5.695 -28.278 1.00 76.75 101 PRO A CA 1
ATOM 741 C C . PRO A 1 101 ? 16.535 5.967 -27.736 1.00 76.75 101 PRO A C 1
ATOM 743 O O . PRO A 1 101 ? 16.228 5.588 -26.605 1.00 76.75 101 PRO A O 1
ATOM 746 N N . GLN A 1 102 ? 15.635 6.545 -28.543 1.00 74.56 102 GLN A N 1
ATOM 747 C CA . GLN A 1 102 ? 14.275 6.895 -28.088 1.00 74.56 102 GLN A CA 1
ATOM 748 C C . GLN A 1 102 ? 13.515 5.719 -27.450 1.00 74.56 102 GLN A C 1
ATOM 750 O O . GLN A 1 102 ? 12.806 5.907 -26.463 1.00 74.56 102 GLN A O 1
ATOM 755 N N . ARG A 1 103 ? 13.719 4.491 -27.945 1.00 73.50 103 ARG A N 1
ATOM 756 C CA . ARG A 1 103 ? 13.144 3.270 -27.356 1.00 73.50 103 ARG A CA 1
ATOM 757 C C . ARG A 1 103 ? 13.598 3.052 -25.905 1.00 73.50 103 ARG A C 1
ATOM 759 O O . ARG A 1 103 ? 12.782 2.698 -25.062 1.00 73.50 103 ARG A O 1
ATOM 766 N N . ILE A 1 104 ? 14.875 3.295 -25.607 1.00 80.56 104 ILE A N 1
ATOM 767 C CA . ILE A 1 104 ? 15.456 3.164 -24.261 1.00 80.56 104 ILE A CA 1
ATOM 768 C C . ILE A 1 104 ? 14.917 4.261 -23.341 1.00 80.56 104 ILE A C 1
ATOM 770 O O . ILE A 1 104 ? 14.560 3.976 -22.202 1.00 80.56 104 ILE A O 1
ATOM 774 N N . HIS A 1 105 ? 14.759 5.488 -23.847 1.00 83.50 105 HIS A N 1
ATOM 775 C CA . HIS A 1 105 ? 14.132 6.573 -23.091 1.00 83.50 105 HIS A CA 1
ATOM 776 C C . HIS A 1 105 ? 12.671 6.253 -22.721 1.00 83.50 105 HIS A C 1
ATOM 778 O O . HIS A 1 105 ? 12.278 6.398 -21.566 1.00 83.50 105 HIS A O 1
ATOM 784 N N . GLN A 1 106 ? 11.874 5.740 -23.665 1.00 84.12 106 GLN A N 1
ATOM 785 C CA . GLN A 1 106 ? 10.486 5.328 -23.407 1.00 84.12 106 GLN A CA 1
ATOM 786 C C . GLN A 1 106 ? 10.391 4.149 -22.425 1.00 84.12 106 GLN A C 1
ATOM 788 O O . GLN A 1 106 ? 9.514 4.134 -21.556 1.00 84.12 106 GLN A O 1
ATOM 793 N N . MET A 1 107 ? 11.305 3.176 -22.530 1.00 83.62 107 MET A N 1
ATOM 794 C CA . MET A 1 107 ? 11.408 2.068 -21.575 1.00 83.62 107 MET A CA 1
ATOM 795 C C . MET A 1 107 ? 11.765 2.567 -20.174 1.00 83.62 107 MET A C 1
ATOM 797 O O . MET A 1 107 ? 11.149 2.130 -19.205 1.00 83.62 107 MET A O 1
ATOM 801 N N . ALA A 1 108 ? 12.705 3.509 -20.063 1.00 83.75 108 ALA A N 1
ATOM 802 C CA . ALA A 1 108 ? 13.078 4.130 -18.797 1.00 83.75 108 ALA A CA 1
ATOM 803 C C . ALA A 1 108 ? 11.902 4.894 -18.177 1.00 83.75 108 ALA A C 1
ATOM 805 O O . ALA A 1 108 ? 11.577 4.658 -17.016 1.00 83.75 108 ALA A O 1
ATOM 806 N N . ALA A 1 109 ? 11.207 5.730 -18.954 1.00 84.81 109 ALA A N 1
ATOM 807 C CA . ALA A 1 109 ? 10.026 6.454 -18.487 1.00 84.81 109 ALA A CA 1
ATOM 808 C C . ALA A 1 109 ? 8.922 5.498 -17.998 1.00 84.81 109 ALA A C 1
ATOM 810 O O . ALA A 1 109 ? 8.380 5.672 -16.908 1.00 84.81 109 ALA A O 1
ATOM 811 N N . SER A 1 110 ? 8.645 4.434 -18.759 1.00 85.50 110 SER A N 1
ATOM 812 C CA . SER A 1 110 ? 7.660 3.411 -18.379 1.00 85.50 110 SER A CA 1
ATOM 813 C C . SER A 1 110 ? 8.076 2.647 -17.121 1.00 85.50 110 SER A C 1
ATOM 815 O O . SER A 1 110 ? 7.242 2.365 -16.262 1.00 85.50 110 SER A O 1
ATOM 817 N N . TYR A 1 111 ? 9.363 2.315 -16.990 1.00 87.38 111 TYR A N 1
ATOM 818 C CA . TYR A 1 111 ? 9.907 1.663 -15.804 1.00 87.38 111 TYR A CA 1
ATOM 819 C C . TYR A 1 111 ? 9.753 2.548 -14.564 1.00 87.38 111 TYR A C 1
ATOM 821 O O . TYR A 1 111 ? 9.185 2.089 -13.575 1.00 87.38 111 TYR A O 1
ATOM 829 N N . VAL A 1 112 ? 10.167 3.819 -14.646 1.00 89.94 112 VAL A N 1
ATOM 830 C CA . VAL A 1 112 ? 10.028 4.811 -13.565 1.00 89.94 112 VAL A CA 1
ATOM 831 C C . VAL A 1 112 ? 8.568 4.986 -13.171 1.00 89.94 112 VAL A C 1
ATOM 833 O O . VAL A 1 112 ? 8.252 5.006 -11.988 1.00 89.94 112 VAL A O 1
ATOM 836 N N . GLN A 1 113 ? 7.653 5.055 -14.138 1.00 89.06 113 GLN A N 1
ATOM 837 C CA . GLN A 1 113 ? 6.229 5.163 -13.839 1.00 89.06 113 GLN A CA 1
ATOM 838 C C . GLN A 1 113 ? 5.723 3.937 -13.066 1.00 89.06 113 GLN A C 1
ATOM 840 O O . GLN A 1 113 ? 5.007 4.071 -12.074 1.00 89.06 113 GLN A O 1
ATOM 845 N N . VAL A 1 114 ? 6.081 2.723 -13.493 1.00 87.44 114 VAL A N 1
ATOM 846 C CA . VAL A 1 114 ? 5.638 1.496 -12.816 1.00 87.44 114 VAL A CA 1
ATOM 847 C C . VAL A 1 114 ? 6.240 1.386 -11.415 1.00 87.44 114 VAL A C 1
ATOM 849 O O . VAL A 1 114 ? 5.505 1.071 -10.481 1.00 87.44 114 VAL A O 1
ATOM 852 N N . THR A 1 115 ? 7.528 1.678 -11.231 1.00 89.62 115 THR A N 1
ATOM 853 C CA . THR A 1 115 ? 8.165 1.645 -9.903 1.00 89.62 115 THR A CA 1
ATOM 854 C C . THR A 1 115 ? 7.668 2.763 -8.990 1.00 89.62 115 THR A C 1
ATOM 856 O O . THR A 1 115 ? 7.476 2.529 -7.800 1.00 89.62 115 THR A O 1
ATOM 859 N N . SER A 1 116 ? 7.358 3.938 -9.537 1.00 89.50 116 SER A N 1
ATOM 860 C CA . SER A 1 116 ? 6.757 5.050 -8.799 1.00 89.50 116 SER A CA 1
ATOM 861 C C . SER A 1 116 ? 5.394 4.677 -8.209 1.00 89.50 116 SER A C 1
ATOM 863 O O . SER A 1 116 ? 5.138 4.982 -7.049 1.00 89.50 116 SER A O 1
ATOM 865 N N . ASN A 1 117 ? 4.564 3.910 -8.929 1.00 88.88 117 ASN A N 1
ATOM 866 C CA . ASN A 1 117 ? 3.315 3.380 -8.363 1.00 88.88 117 ASN A CA 1
ATOM 867 C C . ASN A 1 117 ? 3.559 2.528 -7.107 1.00 88.88 117 ASN A C 1
ATOM 869 O O . ASN A 1 117 ? 2.789 2.612 -6.157 1.00 88.88 117 ASN A O 1
ATOM 873 N N . PHE A 1 118 ? 4.622 1.719 -7.074 1.00 88.88 118 PHE A N 1
ATOM 874 C CA . PHE A 1 118 ? 4.955 0.939 -5.879 1.00 88.88 118 PHE A CA 1
ATOM 875 C C . PHE A 1 118 ? 5.382 1.836 -4.711 1.00 88.88 118 PHE A C 1
ATOM 877 O O . PHE A 1 118 ? 4.905 1.628 -3.601 1.00 88.88 118 PHE A O 1
ATOM 884 N N . LEU A 1 119 ? 6.207 2.856 -4.973 1.00 91.19 119 LEU A N 1
ATOM 885 C CA . LEU A 1 119 ? 6.627 3.828 -3.957 1.00 91.19 119 LEU A CA 1
ATOM 886 C C . LEU A 1 119 ? 5.433 4.592 -3.368 1.00 91.19 119 LEU A C 1
ATOM 888 O O . LEU A 1 119 ? 5.320 4.712 -2.151 1.00 91.19 119 LEU A O 1
ATOM 892 N N . TYR A 1 120 ? 4.499 5.042 -4.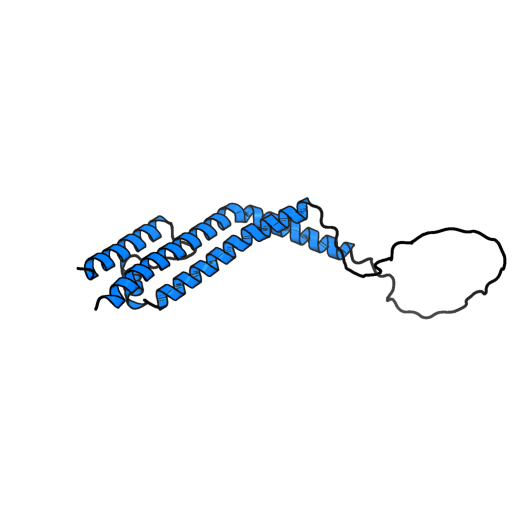211 1.00 91.44 120 TYR A N 1
ATOM 893 C CA . TYR A 1 120 ? 3.269 5.679 -3.737 1.00 91.44 120 TYR A CA 1
ATOM 894 C C . TYR A 1 120 ? 2.399 4.717 -2.932 1.00 91.44 120 TYR A C 1
ATOM 896 O O . TYR A 1 120 ? 1.856 5.103 -1.901 1.00 91.44 120 TYR A O 1
ATOM 904 N N . ALA A 1 121 ? 2.287 3.456 -3.360 1.00 89.00 121 ALA A N 1
ATOM 905 C CA . ALA A 1 121 ? 1.546 2.453 -2.606 1.00 89.00 121 ALA A CA 1
ATOM 906 C C . ALA A 1 121 ? 2.108 2.287 -1.188 1.00 89.00 121 ALA A C 1
ATOM 908 O O . ALA A 1 121 ? 1.332 2.265 -0.234 1.00 89.00 121 ALA A O 1
ATOM 909 N N . THR A 1 122 ? 3.434 2.187 -1.046 1.00 90.62 122 THR A N 1
ATOM 910 C CA . THR A 1 122 ? 4.092 2.031 0.258 1.00 90.62 122 THR A CA 1
ATOM 911 C C . THR A 1 122 ? 3.974 3.281 1.123 1.00 90.62 122 THR A C 1
ATOM 913 O O . THR A 1 122 ? 3.644 3.157 2.295 1.00 90.62 122 THR A O 1
ATOM 916 N N . GLU A 1 123 ? 4.160 4.469 0.548 1.00 93.81 123 GLU A N 1
ATOM 917 C CA . GLU A 1 123 ? 4.073 5.743 1.275 1.00 93.81 123 GLU A CA 1
ATOM 918 C C . GLU A 1 123 ? 2.662 5.977 1.831 1.00 93.81 123 GLU A C 1
ATOM 920 O O . GLU A 1 123 ? 2.472 6.222 3.018 1.00 93.81 123 GLU A O 1
ATOM 925 N N . ILE A 1 124 ? 1.639 5.813 0.987 1.00 92.56 124 ILE A N 1
ATOM 926 C CA . ILE A 1 124 ? 0.238 5.969 1.398 1.00 92.56 124 ILE A CA 1
ATOM 927 C C . ILE A 1 124 ? -0.141 4.905 2.441 1.00 92.56 124 ILE A C 1
ATOM 929 O O . ILE A 1 124 ? -0.938 5.169 3.344 1.00 92.56 124 ILE A O 1
ATOM 933 N N . TRP A 1 125 ? 0.422 3.694 2.339 1.00 91.25 125 TRP A N 1
ATOM 934 C CA . TRP A 1 125 ? 0.209 2.662 3.354 1.00 91.25 125 TRP A CA 1
ATOM 935 C C . TRP A 1 125 ? 0.781 3.076 4.711 1.00 91.25 125 TRP A C 1
ATOM 937 O O . TRP A 1 125 ? 0.126 2.849 5.726 1.00 91.25 125 TRP A O 1
ATOM 947 N N . ASP A 1 126 ? 1.970 3.676 4.734 1.00 91.44 126 ASP A N 1
ATOM 948 C CA . ASP A 1 126 ? 2.613 4.135 5.966 1.00 91.44 126 ASP A CA 1
ATOM 949 C C . ASP A 1 126 ? 1.861 5.318 6.590 1.00 91.44 126 ASP A C 1
ATOM 951 O O . ASP A 1 126 ? 1.615 5.333 7.794 1.00 91.44 126 ASP A O 1
ATOM 955 N N . GLN A 1 127 ? 1.351 6.240 5.768 1.00 91.75 127 GLN A N 1
ATOM 956 C CA . GLN A 1 127 ? 0.456 7.310 6.228 1.00 91.75 127 GLN A CA 1
ATOM 957 C C . GLN A 1 127 ? -0.811 6.755 6.893 1.00 91.75 127 GLN A C 1
ATOM 959 O O . GLN A 1 127 ? -1.227 7.238 7.947 1.00 91.75 127 GLN A O 1
ATOM 964 N N . ALA A 1 128 ? -1.412 5.711 6.314 1.00 88.75 128 ALA A N 1
ATOM 965 C CA . ALA A 1 128 ? -2.544 5.031 6.936 1.00 88.75 128 ALA A CA 1
ATOM 966 C C . ALA A 1 128 ? -2.145 4.363 8.266 1.00 88.75 128 ALA A C 1
ATOM 968 O O . ALA A 1 128 ? -2.892 4.421 9.238 1.00 88.75 128 ALA A O 1
ATOM 969 N N . GLU A 1 129 ? -0.962 3.755 8.339 1.00 88.88 129 GLU A N 1
ATOM 970 C CA . GLU A 1 129 ? -0.450 3.163 9.577 1.00 88.88 129 GLU A CA 1
ATOM 971 C C . GLU A 1 129 ? -0.237 4.216 10.671 1.00 88.88 129 GLU A C 1
ATOM 973 O O . GLU A 1 129 ? -0.575 3.994 11.832 1.00 88.88 129 GLU A O 1
ATOM 978 N N . GLN A 1 130 ? 0.277 5.386 10.300 1.00 90.38 130 GLN A N 1
ATOM 979 C CA . GLN A 1 130 ? 0.481 6.492 11.223 1.00 90.38 130 GLN A CA 1
ATOM 980 C C . GLN A 1 130 ? -0.848 7.022 11.772 1.00 90.38 130 GLN A C 1
ATOM 982 O O . GLN A 1 130 ? -0.982 7.182 12.984 1.00 90.38 130 GLN A O 1
ATOM 987 N N . LEU A 1 131 ? -1.856 7.187 10.912 1.00 88.06 131 LEU A N 1
ATOM 988 C CA . LEU A 1 131 ? -3.205 7.568 11.335 1.00 88.06 131 LEU A CA 1
ATOM 989 C C . LEU A 1 131 ? -3.847 6.504 12.244 1.00 88.06 131 LEU A C 1
ATOM 991 O O . LEU A 1 131 ? -4.540 6.834 13.204 1.00 88.06 131 LEU A O 1
ATOM 995 N N . SER A 1 132 ? -3.584 5.220 11.978 1.00 85.81 132 SER A N 1
ATOM 996 C CA . SER A 1 132 ? -4.038 4.123 12.841 1.00 85.81 132 SER A CA 1
ATOM 997 C C . SER A 1 132 ? -3.436 4.215 14.248 1.00 85.81 132 SER A C 1
ATOM 999 O O . SER A 1 132 ? -4.129 4.015 15.244 1.00 85.81 132 SER A O 1
ATOM 1001 N N . LYS A 1 133 ? -2.156 4.595 14.354 1.00 86.50 133 LYS A N 1
ATOM 1002 C CA . LYS A 1 133 ? -1.481 4.792 15.647 1.00 86.50 133 LYS A CA 1
ATOM 1003 C C . LYS A 1 133 ? -2.043 5.973 16.438 1.00 86.50 133 LYS A C 1
ATOM 1005 O O . LYS A 1 133 ? -2.046 5.905 17.664 1.00 86.50 133 LYS A O 1
ATOM 1010 N N . GLU A 1 134 ? -2.520 7.026 15.773 1.00 86.81 134 GLU A N 1
ATOM 1011 C CA . GLU A 1 134 ? -3.173 8.159 16.446 1.00 86.81 134 GLU A CA 1
ATOM 1012 C C . GLU A 1 134 ? -4.489 7.748 17.124 1.00 86.81 134 GLU A C 1
ATOM 1014 O O . GLU A 1 134 ? -4.813 8.261 18.191 1.00 86.81 134 GLU A O 1
ATOM 1019 N N . GLN A 1 135 ? -5.215 6.783 16.552 1.00 84.50 135 GLN A N 1
ATOM 1020 C CA . GLN A 1 135 ? -6.474 6.238 17.084 1.00 84.50 135 GLN A CA 1
ATOM 1021 C C . GLN A 1 135 ? -6.334 4.754 17.461 1.00 84.50 135 GLN A C 1
ATOM 1023 O O . GLN A 1 135 ? -7.172 3.913 17.124 1.00 84.50 135 GLN A O 1
ATOM 1028 N N . LYS A 1 136 ? -5.240 4.427 18.160 1.00 84.75 136 LYS A N 1
ATOM 1029 C CA . LYS A 1 136 ? -4.802 3.045 18.399 1.00 84.75 136 LYS A CA 1
ATOM 1030 C C . LYS A 1 136 ? -5.850 2.165 19.078 1.00 84.75 136 LYS A C 1
ATOM 1032 O O . LYS A 1 136 ? -5.964 1.003 18.714 1.00 84.75 136 LYS A O 1
ATOM 1037 N N . GLU A 1 137 ? -6.581 2.675 20.067 1.00 85.94 137 GLU A N 1
ATOM 1038 C CA . GLU A 1 137 ? -7.553 1.863 20.815 1.00 85.94 137 GLU A CA 1
ATOM 1039 C C . GLU A 1 137 ? -8.709 1.411 19.920 1.00 85.94 137 GLU A C 1
ATOM 1041 O O . GLU A 1 137 ? -8.996 0.218 19.837 1.00 85.94 137 GLU A O 1
ATOM 1046 N N . PHE A 1 138 ? -9.285 2.345 19.161 1.00 85.75 138 PHE A N 1
ATOM 1047 C CA . PHE A 1 138 ? -10.362 2.058 18.218 1.00 85.75 138 PHE A CA 1
ATOM 1048 C C . PHE A 1 138 ? -9.926 1.055 17.140 1.00 85.75 138 PHE A C 1
ATOM 1050 O O . PHE A 1 138 ? -10.613 0.063 16.884 1.00 85.75 138 PHE A O 1
ATOM 1057 N N . PHE A 1 139 ? -8.766 1.283 16.514 1.00 86.56 139 PHE A N 1
ATOM 1058 C CA . PHE A 1 139 ? -8.284 0.395 15.456 1.00 86.56 139 PHE A CA 1
ATOM 1059 C C . PHE A 1 139 ? -7.805 -0.959 15.985 1.00 86.56 139 PHE A C 1
ATOM 1061 O O . PHE A 1 139 ? -7.990 -1.960 15.300 1.00 86.56 139 PHE A O 1
ATOM 1068 N N . ALA A 1 140 ? -7.288 -1.037 17.214 1.00 88.19 140 ALA A N 1
ATOM 1069 C CA . ALA A 1 140 ? -6.943 -2.311 17.840 1.00 88.19 140 ALA A CA 1
ATOM 1070 C C . ALA A 1 140 ? -8.181 -3.188 18.087 1.00 88.19 140 ALA A C 1
ATOM 1072 O O . ALA A 1 140 ? -8.131 -4.401 17.868 1.00 88.19 140 ALA A O 1
ATOM 1073 N N . GLU A 1 141 ? -9.304 -2.600 18.507 1.00 89.12 141 GLU A N 1
ATOM 1074 C CA . GLU A 1 141 ? -10.563 -3.341 18.623 1.00 89.12 141 GLU A CA 1
ATOM 1075 C C . GLU A 1 141 ? -11.088 -3.779 17.254 1.00 89.12 141 GLU A C 1
ATOM 1077 O O . GLU A 1 141 ? -11.529 -4.921 17.091 1.00 89.12 141 GLU A O 1
ATOM 1082 N N . LEU A 1 142 ? -10.988 -2.905 16.250 1.00 86.62 142 LEU A N 1
ATOM 1083 C CA . LEU A 1 142 ? -11.451 -3.200 14.897 1.00 86.62 142 LEU A CA 1
ATOM 1084 C C . LEU A 1 142 ? -10.624 -4.321 14.246 1.00 86.62 142 LEU A C 1
ATOM 1086 O O . LEU A 1 142 ? -11.189 -5.237 13.643 1.00 86.62 142 LEU A O 1
ATOM 1090 N N . ASP A 1 143 ? -9.305 -4.306 14.449 1.00 88.56 143 ASP A N 1
ATOM 1091 C CA . ASP A 1 143 ? -8.382 -5.369 14.043 1.00 88.56 143 ASP A CA 1
ATOM 1092 C C . ASP A 1 143 ? -8.677 -6.685 14.770 1.00 88.56 143 ASP A C 1
ATOM 1094 O O . ASP A 1 143 ? -8.615 -7.752 14.160 1.00 88.56 143 ASP A O 1
ATOM 1098 N N . LYS A 1 144 ? -9.053 -6.639 16.053 1.00 88.69 144 LYS A N 1
ATOM 1099 C CA . LYS A 1 144 ? -9.459 -7.832 16.811 1.00 88.69 144 LYS A CA 1
ATOM 1100 C C . LYS A 1 144 ? -10.759 -8.442 16.277 1.00 88.69 144 LYS A C 1
ATOM 1102 O O . LYS A 1 144 ? -10.903 -9.662 16.295 1.00 88.69 144 LYS A O 1
ATOM 1107 N N . ALA A 1 145 ? -11.697 -7.616 15.813 1.00 87.56 145 ALA A N 1
ATOM 1108 C CA . ALA A 1 145 ? -12.990 -8.073 15.306 1.00 87.56 145 ALA A CA 1
ATOM 1109 C C . ALA A 1 145 ? -12.927 -8.600 13.863 1.00 87.56 145 ALA A C 1
ATOM 1111 O O . ALA A 1 145 ? -13.564 -9.604 13.549 1.00 87.56 145 ALA A O 1
ATOM 1112 N N . MET A 1 146 ? -12.177 -7.928 12.984 1.00 85.88 146 MET A N 1
ATOM 1113 C CA . MET A 1 146 ? -12.181 -8.197 11.538 1.00 85.88 146 MET A CA 1
ATOM 1114 C C . MET A 1 146 ? -10.884 -8.827 11.014 1.00 85.88 146 MET A C 1
ATOM 1116 O O . MET A 1 146 ? -10.852 -9.287 9.871 1.00 85.88 146 MET A O 1
ATOM 1120 N N . GLY A 1 147 ? -9.836 -8.865 11.836 1.00 83.31 147 GLY A N 1
ATOM 1121 C CA . GLY A 1 147 ? -8.472 -9.181 11.427 1.00 83.31 147 GLY A CA 1
ATOM 1122 C C . GLY A 1 147 ? -7.745 -7.950 10.863 1.00 83.31 147 GLY A C 1
ATOM 1123 O O . GLY A 1 147 ? -8.367 -7.126 10.183 1.00 83.31 147 GLY A O 1
ATOM 1124 N N . PRO A 1 148 ? -6.429 -7.810 11.109 1.00 82.38 148 PRO A N 1
ATOM 1125 C CA . PRO A 1 148 ? -5.659 -6.678 10.612 1.00 82.38 148 PRO A CA 1
ATOM 1126 C C . PRO A 1 148 ? -5.533 -6.725 9.087 1.00 82.38 148 PRO A C 1
ATOM 1128 O O . PRO A 1 148 ? -5.309 -7.779 8.481 1.00 82.38 148 PRO A O 1
ATOM 1131 N N . LEU A 1 149 ? -5.635 -5.559 8.452 1.00 80.06 149 LEU A N 1
ATOM 1132 C CA . LEU A 1 149 ? -5.403 -5.425 7.016 1.00 80.06 149 LEU A CA 1
ATOM 1133 C C . LEU A 1 149 ? -3.901 -5.517 6.712 1.00 80.06 149 LEU A C 1
ATOM 1135 O O . LEU A 1 149 ? -3.083 -4.822 7.306 1.00 80.06 149 LEU A O 1
ATOM 1139 N N . VAL A 1 150 ? -3.532 -6.341 5.733 1.00 80.38 150 VAL A N 1
ATOM 1140 C CA . VAL A 1 150 ? -2.143 -6.607 5.343 1.00 80.38 150 VAL A CA 1
ATOM 1141 C C . VAL A 1 150 ? -1.897 -6.108 3.923 1.00 80.38 150 VAL A C 1
ATOM 1143 O O . VAL A 1 150 ? -2.515 -6.593 2.974 1.00 80.38 150 VAL A O 1
ATOM 1146 N N . PHE A 1 151 ? -0.920 -5.212 3.757 1.00 75.69 151 PHE A N 1
ATOM 1147 C CA . PHE A 1 151 ? -0.599 -4.516 2.500 1.00 75.69 151 PHE A CA 1
ATOM 1148 C C . PHE A 1 151 ? -0.574 -5.421 1.262 1.00 75.69 151 PHE A C 1
ATOM 1150 O O . PHE A 1 151 ? -1.135 -5.097 0.220 1.00 75.69 151 PHE A O 1
ATOM 1157 N N . ASN A 1 152 ? 0.067 -6.587 1.365 1.00 72.56 152 ASN A N 1
ATOM 1158 C CA . ASN A 1 152 ? 0.302 -7.452 0.210 1.00 72.56 152 ASN A CA 1
ATOM 1159 C C . ASN A 1 152 ? -0.746 -8.571 0.036 1.00 72.56 152 ASN A C 1
ATOM 1161 O O . ASN A 1 152 ? -0.851 -9.130 -1.061 1.00 72.56 152 ASN A O 1
ATOM 1165 N N . SER A 1 153 ? -1.511 -8.883 1.091 1.00 70.38 153 SER A N 1
ATOM 1166 C CA . SER A 1 153 ? -2.428 -10.033 1.149 1.00 70.38 153 SER A CA 1
ATOM 1167 C C . SER A 1 153 ? -3.902 -9.637 1.128 1.00 70.38 153 SER A C 1
ATOM 1169 O O . SER A 1 153 ? -4.720 -10.398 0.615 1.00 70.38 153 SER A O 1
ATOM 1171 N N . SER A 1 154 ? -4.256 -8.460 1.647 1.00 75.00 154 SER A N 1
ATOM 1172 C CA . SER A 1 154 ? -5.654 -8.052 1.740 1.00 75.00 154 SER A CA 1
ATOM 1173 C C . SER A 1 154 ? -6.267 -7.813 0.363 1.00 75.00 154 SER A C 1
ATOM 1175 O O . SER A 1 154 ? -5.694 -7.180 -0.536 1.00 75.00 154 SER A O 1
ATOM 1177 N N . ILE A 1 155 ? -7.470 -8.348 0.197 1.00 75.00 155 ILE A N 1
ATOM 1178 C CA . ILE A 1 155 ? -8.318 -8.112 -0.966 1.00 75.00 155 ILE A CA 1
ATOM 1179 C C . ILE A 1 155 ? -9.264 -6.945 -0.678 1.00 75.00 155 ILE A C 1
ATOM 1181 O O . ILE A 1 155 ? -9.581 -6.647 0.472 1.00 75.00 155 ILE A O 1
ATOM 1185 N N . MET A 1 156 ? -9.730 -6.263 -1.729 1.00 74.50 156 MET A N 1
ATOM 1186 C CA . MET A 1 156 ? -10.623 -5.102 -1.584 1.00 74.50 156 MET A CA 1
ATOM 1187 C C . MET A 1 156 ? -11.888 -5.421 -0.778 1.00 74.50 156 MET A C 1
ATOM 1189 O O . MET A 1 156 ? -12.413 -4.551 -0.092 1.00 74.50 156 MET A O 1
ATOM 1193 N N . THR A 1 157 ? -12.359 -6.669 -0.812 1.00 79.81 157 THR A N 1
ATOM 1194 C CA . THR A 1 157 ? -13.502 -7.112 -0.007 1.00 79.81 157 THR A CA 1
ATOM 1195 C C . THR A 1 157 ? -13.225 -7.051 1.491 1.00 79.81 157 THR A C 1
ATOM 1197 O O . THR A 1 157 ? -14.126 -6.688 2.241 1.00 79.81 157 THR A O 1
ATOM 1200 N N . ASP A 1 158 ? -12.002 -7.356 1.931 1.00 83.44 158 ASP A N 1
ATOM 1201 C CA . ASP A 1 158 ? -11.633 -7.297 3.350 1.00 83.44 158 ASP A CA 1
ATOM 1202 C C . ASP A 1 158 ? -11.593 -5.847 3.816 1.00 83.44 158 ASP A C 1
ATOM 1204 O O . ASP A 1 158 ? -12.159 -5.521 4.854 1.00 83.44 158 ASP A O 1
ATOM 1208 N N . LEU A 1 159 ? -11.052 -4.950 2.985 1.00 82.12 159 LEU A N 1
ATOM 1209 C CA . LEU A 1 159 ? -11.070 -3.513 3.250 1.00 82.12 159 LEU A CA 1
ATOM 1210 C C . LEU A 1 159 ? -12.502 -2.969 3.354 1.00 82.12 159 LEU A C 1
ATOM 1212 O O . LEU A 1 159 ? -12.809 -2.206 4.268 1.00 82.12 159 LEU A O 1
ATOM 1216 N N . VAL A 1 160 ? -13.403 -3.380 2.456 1.00 83.12 160 VAL A N 1
ATOM 1217 C CA . VAL A 1 160 ? -14.814 -2.963 2.501 1.00 83.12 160 VAL A CA 1
ATOM 1218 C C . VAL A 1 160 ? -15.502 -3.484 3.763 1.00 83.12 160 VAL A C 1
ATOM 1220 O O . VAL A 1 160 ? -16.255 -2.740 4.390 1.00 83.12 160 VAL A O 1
ATOM 1223 N N . ARG A 1 161 ? -15.251 -4.736 4.164 1.00 86.56 161 ARG A N 1
ATOM 1224 C CA . ARG A 1 161 ? -15.802 -5.300 5.406 1.00 86.56 161 ARG A CA 1
ATOM 1225 C C . ARG A 1 161 ? -15.269 -4.567 6.638 1.00 86.56 161 ARG A C 1
ATOM 1227 O O . ARG A 1 161 ? -16.070 -4.148 7.466 1.00 86.56 161 ARG A O 1
ATOM 1234 N N . TYR A 1 162 ? -13.957 -4.349 6.704 1.00 86.38 162 TYR A N 1
ATOM 1235 C CA . TYR A 1 162 ? -13.285 -3.605 7.770 1.00 86.38 162 TYR A CA 1
ATOM 1236 C C . TYR A 1 162 ? -13.867 -2.191 7.920 1.00 86.38 162 TYR A C 1
ATOM 1238 O O . TYR A 1 162 ? -14.286 -1.783 8.999 1.00 86.38 162 TYR A O 1
ATOM 1246 N N . THR A 1 163 ? -14.015 -1.483 6.797 1.00 84.38 163 THR A N 1
ATOM 1247 C CA . THR A 1 163 ? -14.626 -0.146 6.734 1.00 84.38 163 THR A CA 1
ATOM 1248 C C . THR A 1 163 ? -16.063 -0.145 7.233 1.00 84.38 163 THR A C 1
ATOM 1250 O O . THR A 1 163 ? -16.447 0.707 8.031 1.00 84.38 163 THR A O 1
ATOM 1253 N N . ARG A 1 164 ? -16.887 -1.080 6.740 1.00 86.69 164 ARG A N 1
ATOM 1254 C CA . ARG A 1 164 ? -18.299 -1.176 7.129 1.00 86.69 164 ARG A CA 1
ATOM 1255 C C . ARG A 1 164 ? -18.433 -1.408 8.627 1.00 86.69 164 ARG A C 1
ATOM 1257 O O . ARG A 1 164 ? -19.302 -0.793 9.238 1.00 86.69 164 ARG A O 1
ATOM 1264 N N . GLN A 1 165 ? -17.570 -2.246 9.196 1.00 88.62 165 GLN A N 1
ATOM 1265 C CA . GLN A 1 165 ? -17.569 -2.521 10.625 1.00 88.62 165 GLN A CA 1
ATOM 1266 C C . GLN A 1 165 ? -17.155 -1.288 11.439 1.00 88.62 165 GLN A C 1
ATOM 1268 O O . GLN A 1 165 ? -17.875 -0.911 12.361 1.00 88.62 165 GLN A O 1
ATOM 1273 N N . GLY A 1 166 ? -16.075 -0.602 11.050 1.00 86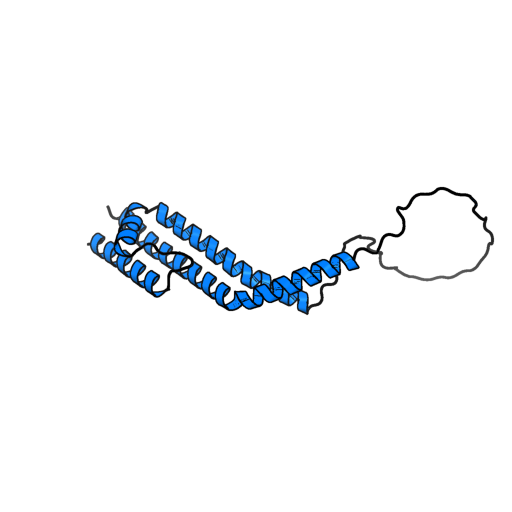.25 166 GLY A N 1
ATOM 1274 C CA . GLY A 1 166 ? -15.636 0.625 11.723 1.00 86.25 166 GLY A CA 1
ATOM 1275 C C . GLY A 1 166 ? -16.696 1.729 11.666 1.00 86.25 166 GLY A C 1
ATOM 1276 O O . GLY A 1 166 ? -17.021 2.344 12.678 1.00 86.25 166 GLY A O 1
ATOM 1277 N N . LEU A 1 167 ? -17.325 1.926 10.503 1.00 85.38 167 LEU A N 1
ATOM 1278 C CA . LEU A 1 167 ? -18.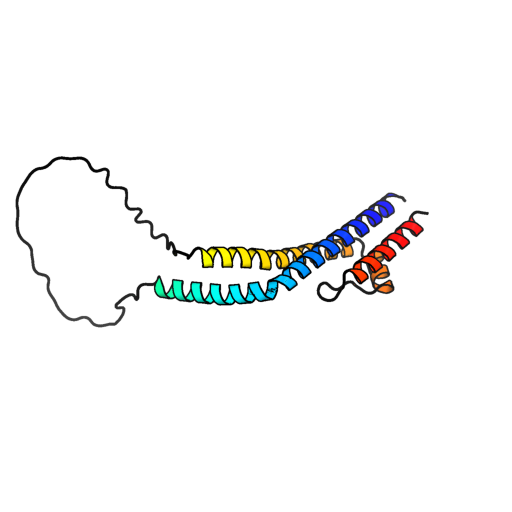399 2.908 10.341 1.00 85.38 167 LEU A CA 1
ATOM 1279 C C . LEU A 1 167 ? -19.665 2.527 11.128 1.00 85.38 167 LEU A C 1
ATOM 1281 O O . LEU A 1 167 ? -20.384 3.405 11.599 1.00 85.38 167 LEU A O 1
ATOM 1285 N N . HIS A 1 168 ? -19.955 1.231 11.271 1.00 87.88 168 HIS A N 1
ATOM 1286 C CA . HIS A 1 168 ? -21.061 0.753 12.097 1.00 87.88 168 HIS A CA 1
ATOM 1287 C C . HIS A 1 168 ? -20.833 1.072 13.577 1.00 87.88 168 HIS A C 1
ATOM 1289 O O . HIS A 1 168 ? -21.746 1.569 14.230 1.00 87.88 168 HIS A O 1
ATOM 1295 N N . TRP A 1 169 ? -19.635 0.813 14.107 1.00 87.62 169 TRP A N 1
ATOM 1296 C CA . TRP A 1 169 ? -19.291 1.153 15.492 1.00 87.62 169 TRP A CA 1
ATOM 1297 C C . TRP A 1 169 ? -19.401 2.654 15.754 1.00 87.62 169 TRP A C 1
ATOM 1299 O O . TRP A 1 169 ? -20.072 3.054 16.698 1.00 87.62 169 TRP A O 1
ATOM 1309 N N . LEU A 1 170 ? -18.891 3.484 14.841 1.00 83.62 170 LEU A N 1
ATOM 1310 C CA . LEU A 1 170 ? -19.027 4.940 14.939 1.00 83.62 170 LEU A CA 1
ATOM 1311 C C . LEU A 1 170 ? -20.486 5.422 14.939 1.00 83.62 170 LEU A C 1
ATOM 1313 O O . LEU A 1 170 ? -20.803 6.417 15.580 1.00 83.62 170 LEU A O 1
ATOM 1317 N N . ARG A 1 171 ? -21.389 4.739 14.222 1.00 82.62 171 ARG A N 1
ATOM 1318 C CA . ARG A 1 171 ? -22.825 5.072 14.230 1.00 82.62 171 ARG A CA 1
ATOM 1319 C C . ARG A 1 171 ? -23.520 4.709 15.536 1.00 82.62 171 ARG A C 1
ATOM 1321 O O . ARG A 1 171 ? -24.508 5.358 15.865 1.00 82.62 171 ARG A O 1
ATOM 1328 N N . LEU A 1 172 ? -23.062 3.663 16.221 1.00 82.06 172 LEU A N 1
ATOM 1329 C CA . LEU A 1 172 ? -23.587 3.293 17.535 1.00 82.06 172 LEU A CA 1
ATOM 1330 C C . LEU A 1 172 ? -23.139 4.293 18.600 1.00 82.06 172 LEU A C 1
ATOM 1332 O O . LEU A 1 172 ? -23.968 4.728 19.384 1.00 82.06 172 LEU A O 1
ATOM 1336 N N . ASP A 1 173 ? -21.873 4.701 18.556 1.00 73.75 173 ASP A N 1
ATOM 1337 C CA . ASP A 1 173 ? -21.291 5.689 19.474 1.00 73.75 173 ASP A CA 1
ATOM 1338 C C . ASP A 1 173 ? -21.840 7.114 19.262 1.00 73.75 173 ASP A C 1
ATOM 1340 O O . ASP A 1 173 ? -21.758 7.965 20.145 1.00 73.75 173 ASP A O 1
ATOM 1344 N N . ALA A 1 174 ? -22.406 7.395 18.084 1.00 68.19 174 ALA A N 1
ATOM 1345 C CA . ALA A 1 174 ? -23.037 8.674 17.758 1.00 68.19 174 ALA A CA 1
ATOM 1346 C C . ALA A 1 174 ? -24.457 8.850 18.322 1.00 68.19 174 ALA A C 1
ATOM 1348 O O . ALA A 1 174 ? -25.083 9.881 18.057 1.00 68.19 174 ALA A O 1
ATOM 1349 N N . LYS A 1 175 ? -24.987 7.843 19.016 1.00 56.47 175 LYS A N 1
ATOM 1350 C CA . LYS A 1 175 ? -26.380 7.759 19.455 1.00 56.47 175 LYS A CA 1
ATOM 1351 C C . LYS A 1 175 ? -26.483 7.824 20.971 1.00 56.47 175 LYS A C 1
ATOM 1353 O O . LYS A 1 175 ? -27.433 8.491 21.434 1.00 56.47 175 LYS A O 1
#

pLDDT: mean 72.22, std 19.26, range [30.89, 93.81]

Sequence (175 aa):
MNWTLTGNVFAVLSLVSLRCQSLLYLRLFKLKKESALKYSKTLTEHLKNSYNNSQAPSPGMGSKPVGMPSPVSPKLSPGNSGNYSSGAANPSGSGSSVTIPQRIHQMAASYVQVTSNFLYATEIWDQAEQLSKEQKEFFAELDKAMGPLVFNSSIMTDLVRYTRQGLHWLRLDAK